Protein AF-A0A7Z9WVH0-F1 (afdb_monomer)

Sequence (92 aa):
MTLYGMTEENLRLRREFMNFTEDDVRTLSELYSWAREYGPRIVKEFYDVQFSFPETRKFMETVARKRGISLESLRNQLETTQLRYFLEIFEE

Radius of gyration: 17.32 Å; Cα contacts (8 Å, |Δi|>4): 50; chains: 1; bounding box: 40×24×40 Å

Nearest PDB structures (foldseek):
  2w31-assembly1_B  TM=8.250E-01  e=7.278E-02  Geobacter sulfurreducens
  8h17-assembly1_A  TM=9.285E-01  e=9.444E-01  Thermosynechococcus vestitus BP-1
  5ohe-assembly2_D  TM=8.832E-01  e=8.406E-01  Anaeromyxobacter sp. Fw109-5

Solvent-accessible surface area (backbone atoms only — not comparable to full-atom values): 5160 Å² total; per-residue (Å²): 136,68,94,81,54,94,40,72,68,54,50,50,53,50,31,57,74,68,70,56,47,74,68,52,48,52,53,34,37,73,41,31,68,58,44,67,69,46,34,65,57,53,39,49,54,55,48,52,59,47,56,68,37,67,68,54,33,54,50,47,44,52,53,16,55,76,70,75,46,52,54,66,59,45,47,55,53,48,43,54,51,49,37,52,58,57,48,54,68,23,68,105

Secondary structure (DSSP, 8-state):
--TT---HHHHHHHHHHTT--HHHHHHHHHTHHHHHHHHHHHHHHHHHHHHHSHHHHHHHHHHHHHHTS-HHHHHHHHHHHHHHHHHHTT--

pLDDT: mean 93.77, std 10.69, range [44.41, 98.56]

Mean predicted aligned error: 4.58 Å

Structure (mmCIF, N/CA/C/O backbone):
data_AF-A0A7Z9WVH0-F1
#
_entry.id   AF-A0A7Z9WVH0-F1
#
loop_
_atom_site.group_PDB
_atom_site.id
_atom_site.type_symbol
_atom_site.label_atom_id
_atom_site.label_alt_id
_atom_site.label_comp_id
_atom_site.label_asym_id
_atom_si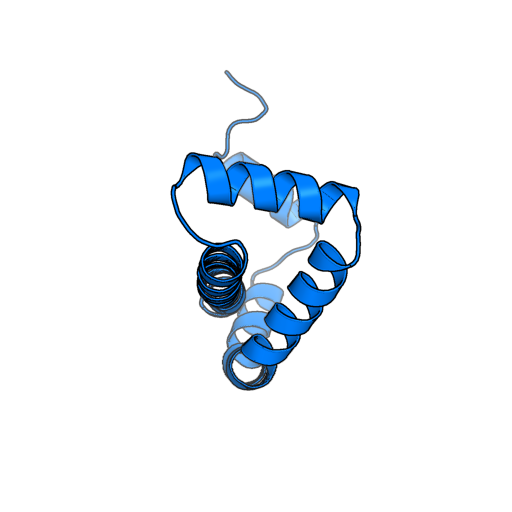te.label_entity_id
_atom_site.label_seq_id
_atom_site.pdbx_PDB_ins_code
_atom_site.Cartn_x
_atom_site.Cartn_y
_atom_site.Cartn_z
_atom_site.occupancy
_atom_site.B_iso_or_equiv
_atom_site.auth_seq_id
_atom_site.auth_comp_id
_atom_site.auth_asym_id
_atom_site.auth_atom_id
_atom_site.pdbx_PDB_model_num
ATOM 1 N N . MET A 1 1 ? 28.148 14.230 2.788 1.00 44.41 1 MET A N 1
ATOM 2 C CA . MET A 1 1 ? 27.769 13.409 1.621 1.00 44.41 1 MET A CA 1
ATOM 3 C C . MET A 1 1 ? 27.129 12.134 2.151 1.00 44.41 1 MET A C 1
ATOM 5 O O . MET A 1 1 ? 27.835 11.237 2.588 1.00 44.41 1 MET A O 1
ATOM 9 N N . THR A 1 2 ? 25.805 12.101 2.292 1.00 47.72 2 THR A N 1
ATOM 10 C CA . THR A 1 2 ? 25.102 10.922 2.815 1.00 47.72 2 THR A CA 1
ATOM 11 C C . THR A 1 2 ? 25.020 9.873 1.711 1.00 47.72 2 THR A C 1
ATOM 13 O O . THR A 1 2 ? 24.275 10.046 0.752 1.00 47.72 2 THR A O 1
ATOM 16 N N . LEU A 1 3 ? 25.762 8.771 1.861 1.00 50.66 3 LEU A N 1
ATOM 17 C CA . LEU A 1 3 ? 25.717 7.593 0.976 1.00 50.66 3 LEU A CA 1
ATOM 18 C C . LEU A 1 3 ? 24.298 7.004 0.782 1.00 50.66 3 LEU A C 1
ATOM 20 O O . LEU A 1 3 ? 24.088 6.196 -0.112 1.00 50.66 3 LEU A O 1
ATOM 24 N N . TYR A 1 4 ? 23.322 7.431 1.590 1.00 58.75 4 TYR A N 1
ATOM 25 C CA . TYR A 1 4 ? 21.928 6.979 1.580 1.00 58.75 4 TYR A CA 1
ATOM 26 C C . TYR A 1 4 ? 20.924 8.023 1.055 1.00 58.75 4 TYR A C 1
ATOM 28 O O . TYR A 1 4 ? 19.725 7.885 1.285 1.00 58.75 4 TYR A O 1
ATOM 36 N N . GLY A 1 5 ? 21.377 9.090 0.387 1.00 66.81 5 GLY A N 1
ATOM 37 C CA . GLY A 1 5 ? 20.465 10.060 -0.233 1.00 66.81 5 GLY A CA 1
ATOM 38 C C . GLY A 1 5 ? 19.684 9.454 -1.406 1.00 66.81 5 GLY A C 1
ATOM 39 O O . GLY A 1 5 ? 20.248 8.697 -2.194 1.00 66.81 5 GLY A O 1
ATOM 40 N N . MET A 1 6 ? 18.399 9.791 -1.547 1.00 78.81 6 MET A N 1
ATOM 41 C CA . MET A 1 6 ? 17.621 9.525 -2.767 1.00 78.81 6 MET A CA 1
ATOM 42 C C . MET A 1 6 ? 18.016 10.548 -3.842 1.00 78.81 6 MET A C 1
ATOM 44 O O . MET A 1 6 ? 17.325 11.539 -4.047 1.00 78.81 6 MET A O 1
ATOM 48 N N . THR A 1 7 ? 19.189 10.368 -4.449 1.00 89.12 7 THR A N 1
ATOM 49 C CA . THR A 1 7 ? 19.615 11.120 -5.640 1.00 89.12 7 THR A CA 1
ATOM 50 C C . THR A 1 7 ? 19.250 10.334 -6.894 1.00 89.12 7 THR A C 1
ATOM 52 O O . THR A 1 7 ? 19.176 9.107 -6.836 1.00 89.12 7 THR A O 1
ATOM 55 N N . GLU A 1 8 ? 19.097 11.009 -8.035 1.00 86.06 8 GLU A N 1
ATOM 56 C CA . GLU A 1 8 ? 18.845 10.335 -9.320 1.00 86.06 8 GLU A CA 1
ATOM 57 C C . GLU A 1 8 ? 19.890 9.262 -9.638 1.00 86.06 8 GLU A C 1
ATOM 59 O O . GLU A 1 8 ? 19.546 8.168 -10.073 1.00 86.06 8 GLU A O 1
ATOM 64 N N . GLU A 1 9 ? 21.161 9.523 -9.324 1.00 88.81 9 GLU A N 1
ATOM 65 C CA . GLU A 1 9 ? 22.229 8.544 -9.538 1.00 88.81 9 GLU A CA 1
ATOM 66 C C . GLU A 1 9 ? 22.078 7.307 -8.639 1.00 88.81 9 GLU A C 1
ATOM 68 O O . GLU A 1 9 ? 22.218 6.176 -9.101 1.00 88.81 9 GLU A O 1
ATOM 73 N N . ASN A 1 10 ? 21.710 7.488 -7.367 1.00 89.12 10 ASN A N 1
ATOM 74 C CA . ASN A 1 10 ? 21.451 6.358 -6.474 1.00 89.12 10 ASN A CA 1
ATOM 75 C C . ASN A 1 10 ? 20.186 5.587 -6.879 1.00 89.12 10 ASN A C 1
ATOM 77 O O . ASN A 1 10 ? 20.143 4.369 -6.714 1.00 89.12 10 ASN A O 1
ATOM 81 N N . LEU A 1 11 ? 19.158 6.267 -7.397 1.00 89.50 11 LEU A N 1
ATOM 82 C CA . LEU A 1 11 ? 17.954 5.620 -7.924 1.00 89.50 11 LEU A CA 1
ATOM 83 C C . LEU A 1 11 ? 18.269 4.812 -9.187 1.00 89.50 11 LEU A C 1
ATOM 85 O O . LEU A 1 11 ? 17.850 3.660 -9.284 1.00 89.50 11 LEU A O 1
ATOM 89 N N . ARG A 1 12 ? 19.075 5.365 -10.102 1.00 90.00 12 ARG A N 1
ATOM 90 C CA . ARG A 1 12 ? 19.562 4.671 -11.301 1.00 90.00 12 ARG A CA 1
ATOM 91 C C . ARG A 1 12 ? 20.309 3.387 -10.938 1.00 90.00 12 ARG A C 1
ATOM 93 O O . ARG A 1 12 ? 19.969 2.331 -11.459 1.00 90.00 12 ARG A O 1
ATOM 100 N N . LEU A 1 13 ? 21.256 3.456 -9.998 1.00 91.88 13 LEU A N 1
ATOM 101 C CA . LEU A 1 13 ? 22.014 2.284 -9.537 1.00 91.88 13 LEU A CA 1
ATOM 102 C C . LEU A 1 13 ? 21.124 1.220 -8.878 1.00 91.88 13 LEU A C 1
ATOM 104 O O . LEU A 1 13 ? 21.367 0.028 -9.043 1.00 91.88 13 LEU A O 1
ATOM 108 N N . ARG A 1 14 ? 20.080 1.622 -8.141 1.00 92.06 14 ARG A N 1
ATOM 109 C CA . ARG A 1 14 ? 19.115 0.676 -7.552 1.00 92.06 14 ARG A CA 1
ATOM 110 C C . ARG A 1 14 ? 18.272 -0.017 -8.617 1.00 92.06 14 ARG A C 1
ATOM 112 O O . ARG A 1 14 ? 18.056 -1.219 -8.500 1.00 92.06 14 ARG A O 1
ATOM 119 N N . ARG A 1 15 ? 17.820 0.714 -9.642 1.00 92.38 15 ARG A N 1
ATOM 120 C CA . ARG A 1 15 ? 17.110 0.126 -10.789 1.00 92.38 15 ARG A CA 1
ATOM 121 C C . ARG A 1 15 ? 17.999 -0.876 -11.521 1.00 92.38 15 ARG A C 1
ATOM 123 O O . ARG A 1 15 ? 17.582 -2.009 -11.720 1.00 92.38 15 ARG A O 1
ATOM 130 N N . GLU A 1 16 ? 19.250 -0.504 -11.793 1.00 92.50 16 GLU A N 1
ATOM 131 C CA . GLU A 1 16 ? 20.246 -1.385 -12.415 1.00 92.50 16 GLU A CA 1
ATOM 132 C C . GLU A 1 16 ? 20.494 -2.652 -11.579 1.00 92.50 16 GLU A C 1
ATOM 134 O O . GLU A 1 16 ? 20.445 -3.760 -12.106 1.00 92.50 16 GLU A O 1
ATOM 139 N N . PHE A 1 17 ? 20.663 -2.514 -10.259 1.00 94.94 17 PHE A N 1
ATOM 140 C CA . PHE A 1 17 ? 20.828 -3.651 -9.347 1.00 94.94 17 PHE A CA 1
ATOM 141 C C . PHE A 1 17 ? 19.627 -4.610 -9.348 1.00 94.94 17 PHE A C 1
ATOM 143 O O . PHE A 1 17 ? 19.809 -5.822 -9.256 1.00 94.94 17 PHE A O 1
ATOM 150 N N . MET A 1 18 ? 18.404 -4.083 -9.451 1.00 94.25 18 MET A N 1
ATOM 151 C CA . MET A 1 18 ? 17.177 -4.885 -9.536 1.00 94.25 18 MET A CA 1
ATOM 152 C C . MET A 1 18 ? 16.898 -5.410 -10.951 1.00 94.25 18 MET A C 1
ATOM 154 O O . MET A 1 18 ? 15.906 -6.110 -11.134 1.00 94.25 18 MET A O 1
ATOM 158 N N . ASN A 1 19 ? 17.740 -5.074 -11.937 1.00 95.81 19 ASN A N 1
ATOM 159 C CA . ASN A 1 19 ? 17.469 -5.278 -13.359 1.00 95.81 19 ASN A CA 1
ATOM 160 C C . ASN A 1 19 ? 16.087 -4.730 -13.773 1.00 95.81 19 ASN A C 1
ATOM 162 O O . ASN A 1 19 ? 15.383 -5.350 -14.561 1.00 95.81 19 ASN A O 1
ATOM 166 N N . PHE A 1 20 ? 15.697 -3.588 -13.196 1.00 94.81 20 PHE A N 1
ATOM 167 C CA . PHE A 1 20 ? 14.456 -2.882 -13.500 1.00 94.81 20 PHE A CA 1
ATOM 168 C C . PHE A 1 20 ? 14.710 -1.882 -14.628 1.00 94.81 20 PHE A C 1
ATOM 170 O O . PHE A 1 20 ? 15.497 -0.942 -14.480 1.00 94.81 20 PHE A O 1
ATOM 177 N N . THR A 1 21 ? 14.070 -2.118 -15.763 1.00 93.88 21 THR A N 1
ATOM 178 C CA . THR A 1 21 ? 14.304 -1.445 -17.041 1.00 93.88 21 THR A CA 1
ATOM 179 C C . THR A 1 21 ? 13.072 -0.665 -17.501 1.00 93.88 21 THR A C 1
ATOM 181 O O . THR A 1 21 ? 11.980 -0.815 -16.960 1.00 93.88 21 THR A O 1
ATOM 184 N N . GLU A 1 22 ? 13.223 0.144 -18.551 1.00 93.19 22 GLU A N 1
ATOM 185 C CA . GLU A 1 22 ? 12.095 0.831 -19.206 1.00 93.19 22 GLU A CA 1
ATOM 186 C C . GLU A 1 22 ? 11.042 -0.150 -19.761 1.00 93.19 22 GLU A C 1
ATOM 188 O O . GLU A 1 22 ? 9.862 0.184 -19.874 1.00 93.19 22 GLU A O 1
ATOM 193 N N . ASP A 1 23 ? 11.445 -1.380 -20.098 1.00 95.75 23 ASP A N 1
ATOM 194 C CA . ASP A 1 23 ? 10.518 -2.423 -20.540 1.00 95.75 23 ASP A CA 1
ATOM 195 C C . ASP A 1 23 ? 9.623 -2.909 -19.392 1.00 95.75 23 ASP A C 1
ATOM 197 O O . ASP A 1 23 ? 8.446 -3.205 -19.616 1.00 95.75 23 ASP A O 1
ATOM 201 N N . ASP A 1 24 ? 10.143 -2.932 -18.161 1.00 95.56 24 ASP A N 1
ATOM 202 C CA . ASP A 1 24 ? 9.364 -3.247 -16.962 1.00 95.56 24 ASP A CA 1
ATOM 203 C C . ASP A 1 24 ? 8.369 -2.127 -16.648 1.00 95.56 24 ASP A C 1
ATOM 205 O O . ASP A 1 24 ? 7.205 -2.417 -16.376 1.00 95.56 24 ASP A O 1
ATOM 209 N N . VAL A 1 25 ? 8.788 -0.859 -16.760 1.00 94.50 25 VAL A N 1
ATOM 210 C CA . VAL A 1 25 ? 7.894 0.306 -16.607 1.00 94.50 25 VAL A CA 1
ATOM 211 C C . VAL A 1 25 ? 6.742 0.215 -17.604 1.00 94.50 25 VAL A C 1
ATOM 213 O O . VAL A 1 25 ? 5.584 0.207 -17.200 1.00 94.50 25 VAL A O 1
ATOM 216 N N . ARG A 1 26 ? 7.040 0.012 -18.895 1.00 96.19 26 ARG A N 1
ATOM 217 C CA . ARG A 1 26 ? 6.008 -0.156 -19.930 1.00 96.19 26 ARG A CA 1
ATOM 218 C C . ARG A 1 26 ? 5.058 -1.316 -19.621 1.00 96.19 26 ARG A C 1
ATOM 220 O O . ARG A 1 26 ? 3.848 -1.176 -19.784 1.00 96.19 26 ARG A O 1
ATOM 227 N N . THR A 1 27 ? 5.597 -2.444 -19.160 1.00 96.25 27 THR A N 1
ATOM 228 C CA . THR A 1 27 ? 4.790 -3.609 -18.770 1.00 96.25 27 THR A CA 1
ATOM 229 C C . THR A 1 27 ? 3.852 -3.271 -17.608 1.00 96.25 27 THR A C 1
ATOM 231 O O . THR A 1 27 ? 2.687 -3.666 -17.623 1.00 96.25 27 THR A O 1
ATOM 234 N N . LEU A 1 28 ? 4.319 -2.516 -16.609 1.00 96.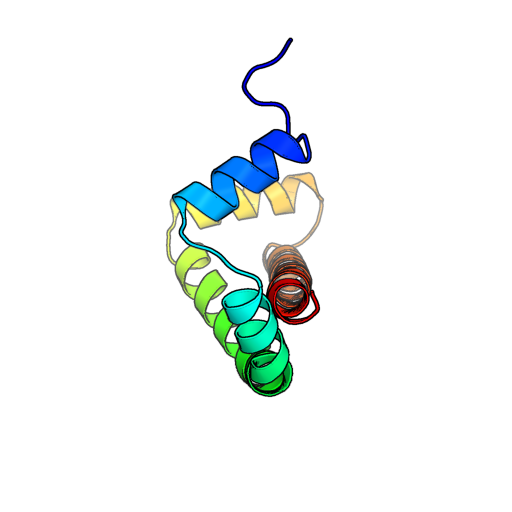81 28 LEU A N 1
ATOM 235 C CA . LEU A 1 28 ? 3.476 -2.045 -15.510 1.00 96.81 28 LEU A CA 1
ATOM 236 C C . LEU A 1 28 ? 2.374 -1.107 -16.020 1.00 96.81 28 LEU A C 1
ATOM 238 O O . LEU A 1 28 ? 1.210 -1.322 -15.685 1.00 96.81 28 LEU A O 1
ATOM 242 N N . SER A 1 29 ? 2.683 -0.145 -16.891 1.00 96.94 29 SER A N 1
ATOM 243 C CA . SER A 1 29 ? 1.668 0.764 -17.444 1.00 96.94 29 SER A CA 1
ATOM 244 C C . SER A 1 29 ? 0.577 0.009 -18.228 1.00 96.94 29 SER A C 1
ATOM 246 O O . SER A 1 29 ? -0.611 0.315 -18.109 1.00 96.94 29 SER A O 1
ATOM 248 N N . GLU A 1 30 ? 0.936 -1.046 -18.970 1.00 97.62 30 GLU A N 1
ATOM 249 C CA . GLU A 1 30 ? -0.026 -1.922 -19.666 1.00 97.62 30 GLU A CA 1
ATOM 250 C C . GLU A 1 30 ? -0.955 -2.688 -18.700 1.00 97.62 30 GLU A C 1
ATOM 252 O O . GLU A 1 30 ? -2.107 -2.987 -19.034 1.00 97.62 30 GLU A O 1
ATOM 257 N N . LEU A 1 31 ? -0.497 -2.959 -17.475 1.00 97.94 31 LEU A N 1
ATOM 258 C CA . LEU A 1 31 ? -1.261 -3.643 -16.428 1.00 97.94 31 LEU A CA 1
ATOM 259 C C . LEU A 1 31 ? -2.154 -2.707 -15.600 1.00 97.94 31 LEU A C 1
ATOM 261 O O . LEU A 1 31 ? -2.898 -3.191 -14.741 1.00 97.94 31 LEU A O 1
ATOM 265 N N . TYR A 1 32 ? -2.161 -1.398 -15.866 1.00 97.44 32 TYR A N 1
ATOM 266 C CA . TYR A 1 32 ? -2.945 -0.427 -15.094 1.00 97.44 32 TYR A CA 1
ATOM 267 C C . TYR A 1 32 ? -4.434 -0.791 -14.984 1.00 97.44 32 TYR A C 1
ATOM 269 O O . TYR A 1 32 ? -5.030 -0.709 -13.909 1.00 97.44 32 TYR A O 1
ATOM 277 N N . SER A 1 33 ? -5.047 -1.256 -16.078 1.00 97.62 33 SER A N 1
ATOM 278 C CA . SER A 1 33 ? -6.470 -1.637 -16.071 1.00 97.62 33 SER A CA 1
ATOM 279 C C . SER A 1 33 ? -6.748 -2.804 -15.119 1.00 97.62 33 SER A C 1
ATOM 281 O O . SER A 1 33 ? -7.728 -2.771 -14.373 1.00 97.62 33 SER A O 1
ATOM 283 N N . TRP A 1 34 ? -5.854 -3.796 -15.090 1.00 98.00 34 TRP A N 1
ATOM 284 C CA . TRP A 1 34 ? -5.916 -4.903 -14.138 1.00 98.00 34 TRP A CA 1
ATOM 285 C C . TRP A 1 34 ? -5.711 -4.405 -12.702 1.00 98.00 34 TRP A C 1
ATOM 287 O O . TRP A 1 34 ? -6.494 -4.742 -11.811 1.00 98.00 34 TRP A O 1
ATOM 297 N N . ALA A 1 35 ? -4.717 -3.545 -12.473 1.00 97.81 35 ALA A N 1
ATOM 298 C CA . ALA A 1 35 ? -4.445 -2.981 -11.154 1.00 97.81 35 ALA A CA 1
ATOM 299 C C . ALA A 1 35 ? -5.650 -2.192 -10.618 1.00 97.81 35 ALA A C 1
ATOM 301 O O . ALA A 1 35 ? -6.007 -2.320 -9.447 1.00 97.81 35 ALA A O 1
ATOM 302 N N . ARG A 1 36 ? -6.338 -1.436 -11.477 1.00 97.75 36 ARG A N 1
ATOM 303 C CA . ARG A 1 36 ? -7.555 -0.695 -11.125 1.00 97.75 36 ARG A CA 1
ATOM 304 C C . ARG A 1 36 ? -8.734 -1.607 -10.787 1.00 97.75 36 ARG A C 1
ATOM 306 O O . ARG A 1 36 ? -9.495 -1.291 -9.875 1.00 97.75 36 ARG A O 1
ATOM 313 N N . GLU A 1 37 ? -8.895 -2.715 -11.508 1.00 98.31 37 GLU A N 1
ATOM 314 C CA . GLU A 1 37 ? -9.970 -3.686 -11.273 1.00 98.31 37 GLU A CA 1
ATOM 315 C C . GLU A 1 37 ? -9.762 -4.467 -9.966 1.00 98.31 37 GLU A C 1
ATOM 317 O O . GLU A 1 37 ? -10.679 -4.574 -9.149 1.00 98.31 37 GLU A O 1
ATOM 322 N N . TYR A 1 38 ? -8.548 -4.972 -9.732 1.00 98.25 38 TYR A N 1
ATOM 323 C CA . TYR A 1 38 ? -8.259 -5.885 -8.620 1.00 98.25 38 TYR A CA 1
ATOM 324 C C . TYR A 1 38 ? -7.641 -5.206 -7.391 1.00 98.25 38 TYR A C 1
ATOM 326 O O . TYR A 1 38 ? -7.705 -5.756 -6.289 1.00 98.25 38 TYR A O 1
ATOM 334 N N . GLY A 1 39 ? -7.099 -3.997 -7.538 1.00 98.25 39 GLY A N 1
ATOM 335 C CA . GLY A 1 39 ? -6.443 -3.229 -6.478 1.00 98.25 39 GLY A CA 1
ATOM 336 C C . GLY A 1 39 ? -7.265 -3.095 -5.192 1.00 98.25 39 GLY A C 1
ATOM 337 O O . GLY A 1 39 ? -6.731 -3.403 -4.125 1.00 98.25 39 GLY A O 1
ATOM 338 N N . PRO A 1 40 ? -8.564 -2.723 -5.234 1.00 98.50 40 PRO A N 1
ATOM 339 C CA . PRO A 1 40 ? -9.381 -2.619 -4.022 1.00 98.50 40 PRO A CA 1
ATOM 340 C C . PRO A 1 40 ? -9.432 -3.923 -3.216 1.00 98.50 40 PRO A C 1
ATOM 342 O O . PRO A 1 40 ? -9.361 -3.904 -1.987 1.00 98.50 40 PRO A O 1
ATOM 345 N N . ARG A 1 41 ? -9.510 -5.069 -3.905 1.00 98.50 41 ARG A N 1
ATOM 346 C CA . ARG A 1 41 ? -9.512 -6.389 -3.267 1.00 98.50 41 ARG A CA 1
ATOM 347 C C . ARG A 1 41 ? -8.148 -6.716 -2.664 1.00 98.50 41 ARG A C 1
ATOM 34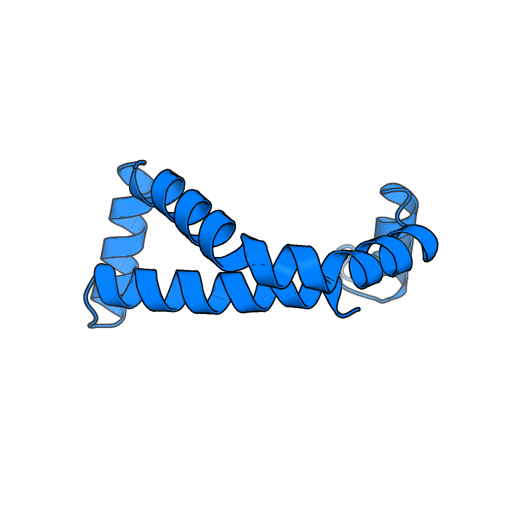9 O O . ARG A 1 41 ? -8.092 -7.128 -1.509 1.00 98.50 41 ARG A O 1
ATOM 356 N N . ILE A 1 42 ? -7.071 -6.494 -3.416 1.00 98.38 42 ILE A N 1
ATOM 357 C CA . ILE A 1 42 ? -5.693 -6.739 -2.963 1.00 98.38 42 ILE A CA 1
ATOM 358 C C . ILE A 1 42 ? -5.395 -5.927 -1.698 1.00 98.38 42 ILE A C 1
ATOM 360 O O . ILE A 1 42 ? -4.905 -6.466 -0.708 1.00 98.38 42 ILE A O 1
ATOM 364 N N . VAL A 1 43 ? -5.737 -4.638 -1.697 1.00 98.50 43 VAL A N 1
ATOM 365 C CA . VAL A 1 43 ? -5.511 -3.746 -0.554 1.00 98.50 43 VAL A CA 1
ATOM 366 C C . VAL A 1 43 ? -6.324 -4.169 0.665 1.00 98.50 43 VAL A C 1
ATOM 368 O O . VAL A 1 43 ? -5.805 -4.163 1.783 1.00 98.50 43 VAL A O 1
ATOM 371 N N . LYS A 1 44 ? -7.579 -4.583 0.464 1.00 98.44 44 LYS A N 1
ATOM 372 C CA . LYS A 1 44 ? -8.399 -5.113 1.551 1.00 98.44 44 LYS A CA 1
ATOM 373 C C . LYS A 1 44 ? -7.767 -6.362 2.171 1.00 98.44 44 LYS A C 1
ATOM 375 O O . LYS A 1 44 ? -7.631 -6.423 3.392 1.00 98.44 44 LYS A O 1
ATOM 380 N N . GLU A 1 45 ? -7.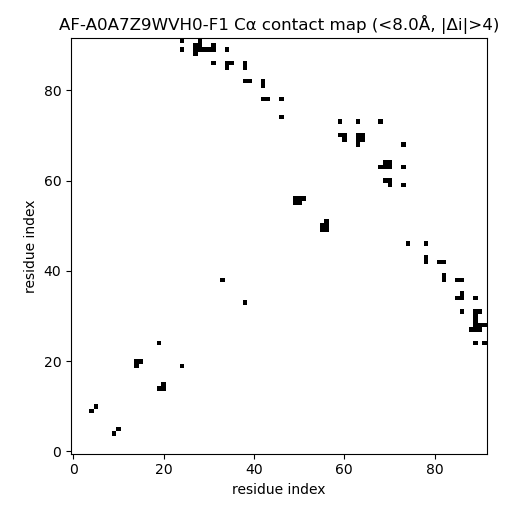374 -7.334 1.349 1.00 98.50 45 GLU A N 1
ATOM 381 C CA . GLU A 1 45 ? -6.752 -8.583 1.809 1.00 98.50 45 GLU A CA 1
ATOM 382 C C . GLU A 1 45 ? -5.413 -8.310 2.521 1.00 98.50 45 GLU A C 1
ATOM 384 O O . GLU A 1 45 ? -5.136 -8.883 3.575 1.00 98.50 45 GLU A O 1
ATOM 389 N N . PHE A 1 46 ? -4.625 -7.355 2.019 1.00 98.06 46 PHE A N 1
ATOM 390 C CA . PHE A 1 46 ? -3.392 -6.892 2.657 1.00 98.06 46 PHE A CA 1
ATOM 391 C C . PHE A 1 46 ? -3.630 -6.373 4.083 1.00 98.06 46 PHE A C 1
ATOM 393 O O . PHE A 1 46 ? -2.928 -6.775 5.016 1.00 98.06 46 PHE A O 1
ATOM 400 N N . TYR A 1 47 ? -4.642 -5.523 4.289 1.00 98.25 47 TYR A N 1
ATOM 401 C CA . TYR A 1 47 ? -4.969 -5.031 5.629 1.00 98.25 47 TYR A CA 1
ATOM 402 C C . TYR A 1 47 ? -5.696 -6.057 6.498 1.00 98.25 47 TYR A C 1
ATOM 404 O O . TYR A 1 47 ? -5.512 -6.029 7.714 1.00 98.25 47 TYR A O 1
ATOM 412 N N . ASP A 1 48 ? -6.452 -6.997 5.926 1.00 98.38 48 ASP A N 1
ATOM 413 C CA . ASP A 1 48 ? -7.008 -8.122 6.685 1.00 98.38 48 ASP A CA 1
ATOM 414 C C . ASP A 1 48 ? -5.889 -8.929 7.368 1.00 98.38 48 ASP A C 1
ATOM 416 O O . ASP A 1 48 ? -5.969 -9.176 8.574 1.00 98.38 48 ASP A O 1
ATOM 420 N N . VAL A 1 49 ? -4.804 -9.242 6.648 1.00 97.88 49 VAL A N 1
ATOM 421 C CA . VAL A 1 49 ? -3.634 -9.951 7.204 1.00 97.88 49 VAL A CA 1
ATOM 422 C C . VAL A 1 49 ? -2.911 -9.122 8.270 1.00 97.88 49 VAL A C 1
ATOM 424 O O . VAL A 1 49 ? -2.529 -9.638 9.323 1.00 97.88 49 VAL A O 1
ATOM 427 N N . GLN A 1 50 ? -2.727 -7.819 8.049 1.00 97.38 50 GLN A N 1
ATOM 428 C CA . GLN A 1 50 ? -2.075 -6.972 9.053 1.00 97.38 50 GLN A CA 1
ATOM 429 C C . GLN A 1 50 ? -2.892 -6.863 10.342 1.00 97.38 50 GLN A C 1
ATOM 431 O O . GLN A 1 50 ? -2.337 -6.948 11.437 1.00 97.38 50 GLN A O 1
ATOM 436 N N . PHE A 1 51 ? -4.210 -6.688 10.224 1.00 97.19 51 PHE A N 1
ATOM 437 C CA . PHE A 1 51 ? -5.105 -6.553 11.373 1.00 97.19 51 PHE A CA 1
ATOM 438 C C . PHE A 1 51 ? -5.385 -7.888 12.072 1.00 97.19 51 PHE A C 1
ATOM 440 O O . PHE A 1 51 ? -5.839 -7.872 13.221 1.00 97.19 51 PHE A O 1
ATOM 447 N N . SER A 1 52 ? -5.106 -9.029 11.428 1.00 97.69 52 SER A N 1
ATOM 448 C CA . SER A 1 52 ? -5.169 -10.338 12.084 1.00 97.69 52 SER A CA 1
ATOM 449 C C . SER A 1 52 ? -3.996 -10.585 13.034 1.00 97.69 52 SER A C 1
ATOM 451 O O . SER A 1 52 ? -4.125 -11.407 13.938 1.00 97.69 52 SER A O 1
ATOM 453 N N . PHE A 1 53 ? -2.870 -9.877 12.874 1.00 97.75 53 PHE A N 1
ATOM 454 C CA . PHE A 1 53 ? -1.748 -9.949 13.813 1.00 97.75 53 PHE A CA 1
ATOM 455 C C . PHE A 1 53 ? -2.011 -9.062 15.044 1.00 97.75 53 PHE A C 1
ATOM 457 O O . PHE A 1 53 ? -2.115 -7.838 14.894 1.00 97.75 53 PHE A O 1
ATOM 464 N N . PRO A 1 54 ? -2.084 -9.628 16.268 1.00 97.62 54 PRO A N 1
ATOM 465 C CA . PRO A 1 54 ? -2.468 -8.870 17.464 1.00 97.62 54 PRO A CA 1
ATOM 466 C C . PRO A 1 54 ? -1.578 -7.648 17.734 1.00 97.62 54 PRO A C 1
ATOM 468 O O . PRO A 1 54 ? -2.072 -6.572 18.079 1.00 97.62 54 PRO A O 1
ATOM 471 N N . GLU A 1 55 ? -0.276 -7.774 17.482 1.00 98.00 55 GLU A N 1
ATOM 472 C CA . GLU A 1 55 ? 0.703 -6.741 17.837 1.00 98.00 55 GLU A CA 1
ATOM 473 C C . GLU A 1 55 ? 0.616 -5.549 16.883 1.00 98.00 55 GLU A C 1
ATOM 475 O O . GLU A 1 55 ? 0.618 -4.390 17.311 1.00 98.00 55 GLU A O 1
ATOM 480 N N . THR A 1 56 ? 0.436 -5.833 15.592 1.00 97.81 56 THR A N 1
ATOM 481 C CA . THR A 1 56 ? 0.163 -4.826 14.563 1.00 97.81 56 THR A CA 1
ATOM 482 C C . THR A 1 56 ? -1.163 -4.127 14.833 1.00 97.81 56 THR A C 1
ATOM 484 O O . THR A 1 56 ? -1.237 -2.897 14.796 1.00 97.81 56 THR A O 1
ATOM 487 N N . ARG A 1 57 ? -2.209 -4.881 15.191 1.00 98.06 57 ARG A N 1
ATOM 488 C CA . ARG A 1 57 ? -3.509 -4.309 15.549 1.00 98.06 57 ARG A CA 1
ATOM 489 C C . ARG A 1 57 ? -3.406 -3.362 16.746 1.00 98.06 57 ARG A C 1
ATOM 491 O O . ARG A 1 57 ? -3.904 -2.241 16.672 1.00 98.06 57 ARG A O 1
ATOM 498 N N . LYS A 1 58 ? -2.703 -3.755 17.812 1.00 98.38 58 LYS A N 1
ATOM 499 C CA . LYS A 1 58 ? -2.485 -2.920 19.007 1.00 98.38 58 LYS A CA 1
ATOM 500 C C . LYS A 1 58 ? -1.723 -1.629 18.690 1.00 98.38 58 LYS A C 1
ATOM 502 O O . LYS A 1 58 ? -2.007 -0.566 19.261 1.00 98.38 58 LYS A O 1
ATOM 507 N N . PHE A 1 59 ? -0.756 -1.700 17.775 1.00 98.38 59 PHE A N 1
ATOM 508 C CA . PHE A 1 59 ? -0.080 -0.516 17.253 1.00 98.38 59 PHE A CA 1
ATOM 509 C C . PHE A 1 59 ? -1.068 0.413 16.530 1.00 98.38 59 PHE A C 1
ATOM 511 O O . PHE A 1 59 ? -1.152 1.593 16.881 1.00 98.38 59 PHE A O 1
ATOM 518 N N . MET A 1 60 ? -1.873 -0.113 15.603 1.00 98.31 60 MET A N 1
ATOM 519 C CA . MET A 1 60 ? -2.878 0.669 14.870 1.00 98.31 60 MET A CA 1
ATOM 520 C C . MET A 1 60 ? -3.934 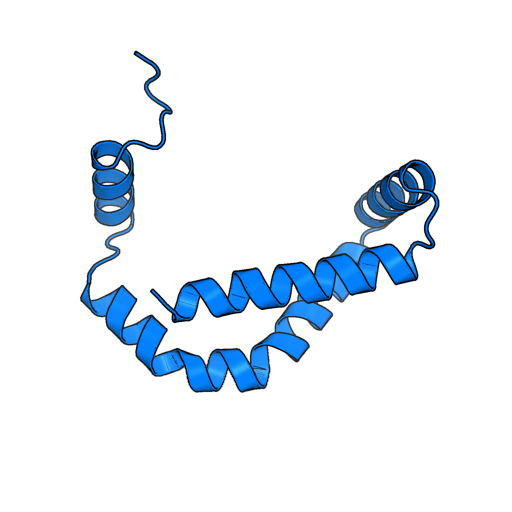1.282 15.804 1.00 98.31 60 MET A C 1
ATOM 522 O O . MET A 1 60 ? -4.275 2.452 15.656 1.00 98.31 60 MET A O 1
ATOM 526 N N . GLU A 1 61 ? -4.386 0.560 16.832 1.00 98.44 61 GLU A N 1
ATOM 527 C CA . GLU A 1 61 ? -5.280 1.083 17.879 1.00 98.44 61 GLU A CA 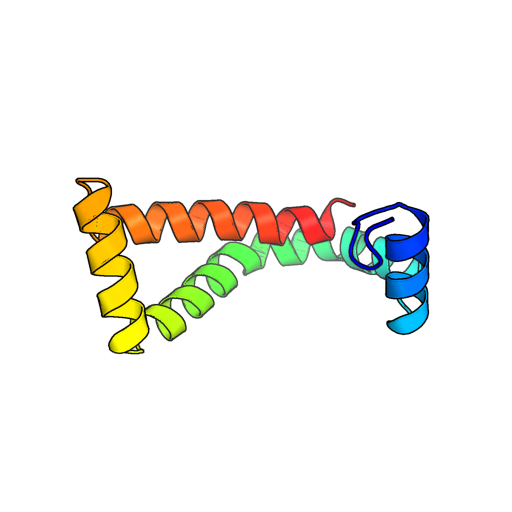1
ATOM 528 C C . GLU A 1 61 ? -4.657 2.264 18.631 1.00 98.44 61 GLU A C 1
ATOM 530 O O . GLU A 1 61 ? -5.319 3.265 18.913 1.00 98.44 61 GLU A O 1
ATOM 535 N N . THR A 1 62 ? -3.357 2.187 18.922 1.00 98.50 62 THR A N 1
ATOM 536 C CA . THR A 1 62 ? -2.623 3.292 19.547 1.00 98.50 62 THR A CA 1
ATOM 537 C C . THR A 1 62 ? -2.525 4.502 18.620 1.00 98.50 62 THR A C 1
ATOM 539 O O . THR A 1 62 ? -2.678 5.633 19.087 1.00 98.50 62 THR A O 1
ATOM 542 N N . VAL A 1 63 ? -2.309 4.293 17.319 1.00 98.25 63 VAL A N 1
ATOM 543 C CA . VAL A 1 63 ? -2.307 5.371 16.318 1.00 98.25 63 VAL A CA 1
ATOM 544 C C . VAL A 1 63 ? -3.693 6.010 16.201 1.00 98.25 63 VAL A C 1
ATOM 546 O O . VAL A 1 63 ? -3.793 7.236 16.255 1.00 98.25 63 VAL A O 1
ATOM 549 N N . ALA A 1 64 ? -4.756 5.207 16.110 1.00 98.50 64 ALA A N 1
ATOM 550 C CA . ALA A 1 64 ? -6.138 5.681 16.029 1.00 98.50 64 ALA A CA 1
ATOM 551 C C . ALA A 1 64 ? -6.506 6.528 17.258 1.00 98.50 64 ALA A C 1
ATOM 553 O O . ALA A 1 64 ? -6.968 7.661 17.116 1.00 98.50 64 ALA A O 1
ATOM 554 N N . ARG A 1 65 ? -6.167 6.042 18.463 1.00 98.50 65 ARG A N 1
ATOM 555 C CA . ARG A 1 65 ? -6.357 6.776 19.723 1.00 98.50 65 ARG A CA 1
ATOM 556 C C . ARG A 1 65 ? -5.614 8.111 19.735 1.00 98.50 65 ARG A C 1
ATOM 558 O O . ARG A 1 65 ? -6.200 9.116 20.116 1.00 98.50 65 ARG A O 1
ATOM 565 N N . LYS A 1 66 ? -4.346 8.147 19.300 1.00 98.38 66 LYS A N 1
ATOM 566 C CA . LYS A 1 66 ? -3.565 9.399 19.215 1.00 98.38 66 LYS A CA 1
ATOM 567 C C . LYS A 1 66 ? -4.176 10.413 18.244 1.00 98.38 66 LYS A C 1
ATOM 569 O O . LYS A 1 66 ? -4.020 11.609 18.455 1.00 98.38 66 LYS A O 1
ATOM 574 N N . ARG A 1 67 ? -4.854 9.942 17.194 1.00 97.69 67 ARG A N 1
ATOM 575 C CA . ARG A 1 67 ? -5.547 10.774 16.198 1.00 97.69 67 ARG A CA 1
ATOM 576 C C . ARG A 1 67 ? -6.994 11.113 16.579 1.00 97.69 67 ARG A C 1
ATOM 578 O O . ARG A 1 67 ? -7.629 11.865 15.851 1.00 97.69 67 ARG A O 1
ATOM 585 N N . GLY A 1 68 ? -7.517 10.569 17.680 1.00 98.25 68 GLY A N 1
ATOM 586 C CA . GLY A 1 68 ? -8.900 10.791 18.110 1.00 98.25 68 GLY A CA 1
ATOM 587 C C . GLY A 1 68 ? -9.956 10.158 17.195 1.00 98.25 68 GLY A C 1
ATOM 588 O O . GLY A 1 68 ? -11.079 10.648 17.147 1.00 98.25 68 GLY A O 1
ATOM 589 N N . ILE A 1 69 ? -9.613 9.094 16.461 1.00 98.56 69 ILE A N 1
ATOM 590 C CA . ILE A 1 69 ? -10.523 8.396 15.535 1.00 98.56 69 ILE A CA 1
ATOM 591 C C . ILE A 1 69 ? -10.708 6.929 15.933 1.00 98.56 69 ILE A C 1
ATOM 593 O O . ILE A 1 69 ? -9.914 6.370 16.692 1.00 98.56 69 ILE A O 1
ATOM 597 N N . SER A 1 70 ? -11.752 6.285 15.405 1.00 98.50 70 SER A N 1
ATOM 598 C CA . SER A 1 70 ? -11.945 4.843 15.574 1.00 98.50 70 SER A CA 1
ATOM 599 C C . SER A 1 70 ? -10.900 4.041 14.788 1.00 98.50 70 SER A C 1
ATOM 601 O O . SER A 1 70 ? -10.358 4.505 13.781 1.00 98.50 70 SER A O 1
ATOM 603 N N . LEU A 1 71 ? -10.643 2.804 15.227 1.00 98.12 71 LEU A N 1
ATOM 604 C CA . LEU A 1 71 ? -9.766 1.873 14.510 1.00 98.12 71 LEU A CA 1
ATOM 605 C C . LEU A 1 71 ? -10.273 1.594 13.084 1.00 98.12 71 LEU A C 1
ATOM 607 O O . LEU A 1 71 ? -9.478 1.502 12.155 1.00 98.12 71 LEU A O 1
ATOM 611 N N . GLU A 1 72 ? -11.591 1.501 12.910 1.00 98.06 72 GLU A N 1
ATOM 612 C CA . GLU A 1 72 ? -12.237 1.317 11.608 1.00 98.06 72 GLU A CA 1
ATOM 613 C C . GLU A 1 72 ? -12.019 2.521 10.681 1.00 98.06 72 GLU A C 1
ATOM 615 O O . GLU A 1 72 ? -11.648 2.352 9.524 1.00 98.06 72 GLU A O 1
ATOM 620 N N . SER A 1 73 ? -12.156 3.747 11.198 1.00 98.44 73 SER A N 1
ATOM 621 C CA . SER A 1 73 ? -11.886 4.962 10.422 1.00 98.44 73 SER A CA 1
ATOM 622 C C . SER A 1 73 ? -10.418 5.042 9.996 1.00 98.44 73 SER A C 1
ATOM 624 O O . SER A 1 73 ? -10.124 5.330 8.835 1.00 98.44 73 SER A O 1
ATOM 626 N N . LEU A 1 74 ? -9.488 4.699 10.900 1.00 98.50 74 LEU A N 1
ATOM 627 C CA . LEU A 1 74 ? -8.071 4.583 10.553 1.00 98.50 74 LEU A CA 1
ATOM 628 C C . LEU A 1 74 ? -7.859 3.552 9.437 1.00 98.50 74 LEU A C 1
ATOM 630 O O . LEU A 1 74 ? -7.154 3.842 8.474 1.00 98.50 74 LEU A O 1
ATOM 634 N N . ARG A 1 75 ? -8.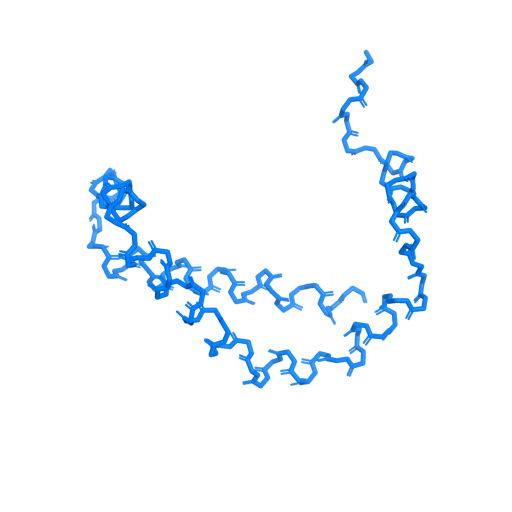477 2.371 9.547 1.00 98.31 75 ARG A N 1
ATOM 635 C CA . ARG A 1 75 ? -8.374 1.310 8.539 1.00 98.31 75 ARG A CA 1
ATOM 636 C C . ARG A 1 75 ? -8.860 1.779 7.167 1.00 98.31 75 ARG A C 1
ATOM 638 O O . ARG A 1 75 ? -8.131 1.618 6.197 1.00 98.31 75 ARG A O 1
ATOM 645 N N . ASN A 1 76 ? -10.021 2.424 7.089 1.00 98.25 76 ASN A N 1
ATOM 646 C CA . ASN A 1 76 ? -10.561 2.928 5.822 1.00 98.25 76 ASN A CA 1
ATOM 647 C C . ASN A 1 76 ? -9.630 3.967 5.170 1.00 98.25 76 ASN A C 1
ATOM 649 O O . ASN A 1 76 ? -9.426 3.956 3.955 1.00 98.25 76 ASN A O 1
ATOM 653 N N . GLN A 1 77 ? -9.023 4.850 5.972 1.00 98.19 77 GLN A N 1
ATOM 654 C CA . GLN A 1 77 ? -8.047 5.831 5.480 1.00 98.19 77 GLN A CA 1
ATOM 655 C C . GLN A 1 77 ? -6.770 5.163 4.960 1.00 98.19 77 GLN A C 1
ATOM 657 O O . GLN A 1 77 ? -6.235 5.575 3.928 1.00 98.19 77 GLN A O 1
ATOM 662 N N . LEU A 1 78 ? -6.288 4.147 5.677 1.00 98.25 78 LEU A N 1
ATOM 663 C CA . LEU A 1 78 ? -5.126 3.352 5.298 1.00 98.25 78 LEU A CA 1
ATOM 664 C C . LEU A 1 78 ? -5.372 2.602 3.984 1.00 98.25 78 LEU A C 1
ATOM 666 O O . LEU A 1 78 ? -4.580 2.753 3.061 1.00 98.25 78 LEU A O 1
ATOM 670 N N . GLU A 1 79 ? -6.494 1.892 3.85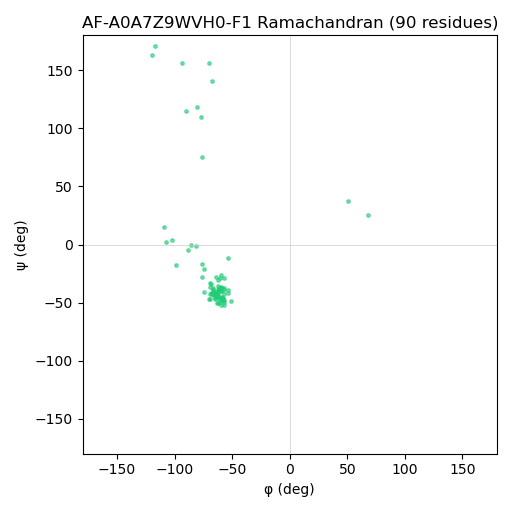7 1.00 98.56 79 GLU A N 1
ATOM 671 C CA . GLU A 1 79 ? -6.883 1.195 2.623 1.00 98.56 79 GLU A CA 1
ATOM 672 C C . GLU A 1 79 ? -7.011 2.171 1.442 1.00 98.56 79 GLU A C 1
ATOM 674 O O . GLU A 1 79 ? -6.434 1.944 0.383 1.00 98.56 79 GLU A O 1
ATOM 679 N N . THR A 1 80 ? -7.669 3.318 1.631 1.00 98.44 80 THR A N 1
ATOM 680 C CA . THR A 1 80 ? -7.790 4.345 0.576 1.00 98.44 80 THR A CA 1
ATOM 681 C C . THR A 1 80 ? -6.423 4.868 0.130 1.00 98.44 80 THR A C 1
ATOM 683 O O . THR A 1 80 ? -6.148 5.001 -1.061 1.00 98.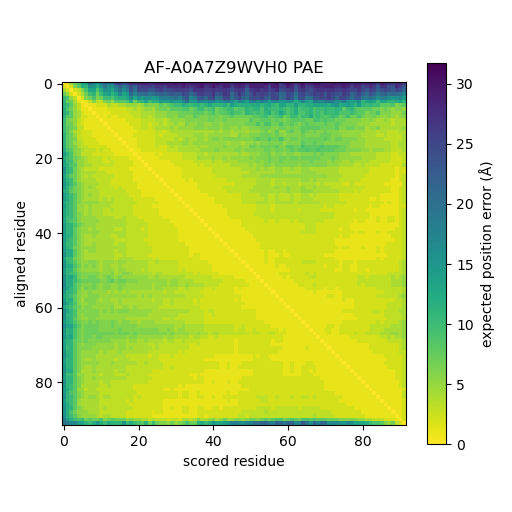44 80 THR A O 1
ATOM 686 N N . THR A 1 81 ? -5.547 5.163 1.092 1.00 98.19 81 THR A N 1
ATOM 687 C CA . THR A 1 81 ? -4.204 5.689 0.818 1.00 98.19 81 THR A CA 1
ATOM 688 C C . THR A 1 81 ? -3.330 4.643 0.131 1.00 98.19 81 THR A C 1
ATOM 690 O O . THR A 1 81 ? -2.639 4.961 -0.832 1.00 98.19 81 THR A O 1
ATOM 693 N N . GLN A 1 82 ? -3.392 3.395 0.591 1.00 98.38 82 GLN A N 1
ATOM 694 C CA . GLN A 1 82 ? -2.646 2.282 0.018 1.00 98.38 82 GLN A CA 1
ATOM 695 C C . GLN A 1 82 ? -3.117 1.947 -1.395 1.00 98.38 82 GLN A C 1
ATOM 697 O O . GLN A 1 82 ? -2.280 1.634 -2.232 1.00 98.38 82 GLN A O 1
ATOM 702 N N . LEU A 1 83 ? -4.421 2.038 -1.679 1.00 98.56 83 LEU A N 1
ATOM 703 C CA . LEU A 1 83 ? -4.942 1.855 -3.033 1.00 98.56 83 LEU A CA 1
ATOM 704 C C . LEU A 1 83 ? -4.388 2.909 -3.984 1.00 98.56 83 LEU A C 1
ATOM 706 O O . LEU A 1 83 ? -3.944 2.554 -5.067 1.00 98.56 83 LEU A O 1
ATOM 710 N N . ARG A 1 84 ? -4.353 4.180 -3.571 1.00 98.12 84 ARG A N 1
ATOM 711 C CA . ARG A 1 84 ? -3.743 5.232 -4.388 1.00 98.12 84 ARG A CA 1
ATOM 712 C C . ARG A 1 84 ? -2.267 4.934 -4.666 1.00 98.12 84 ARG A C 1
ATOM 714 O O . ARG A 1 84 ? -1.891 4.876 -5.826 1.00 98.12 84 ARG A O 1
ATOM 721 N N . TYR A 1 85 ? -1.472 4.657 -3.629 1.00 97.38 85 TYR A N 1
ATOM 722 C CA . TYR A 1 85 ? -0.055 4.315 -3.809 1.00 97.38 85 TYR A CA 1
ATOM 723 C C . TYR A 1 85 ? 0.155 3.067 -4.669 1.00 97.38 85 TYR A C 1
ATOM 725 O O . TYR A 1 85 ? 1.106 3.000 -5.434 1.00 97.38 85 TYR A O 1
ATOM 733 N N . PHE A 1 86 ? -0.719 2.069 -4.539 1.00 97.44 86 PHE A N 1
ATOM 734 C CA . PHE A 1 86 ? -0.657 0.867 -5.360 1.00 97.44 86 PHE A CA 1
ATOM 735 C C . PHE A 1 86 ? -0.907 1.183 -6.834 1.00 97.44 86 PHE A C 1
ATOM 737 O O . PHE A 1 86 ? -0.181 0.670 -7.671 1.00 97.44 86 PHE A O 1
ATOM 744 N N . LEU A 1 87 ? -1.898 2.021 -7.151 1.00 97.88 87 LEU A N 1
ATOM 745 C CA . LEU A 1 87 ? -2.201 2.399 -8.533 1.00 97.88 87 LEU A CA 1
ATOM 746 C C . LEU A 1 87 ? -1.113 3.284 -9.148 1.00 97.88 87 LEU A C 1
ATOM 748 O O . LEU A 1 87 ? -0.788 3.077 -10.311 1.00 97.88 87 LEU A O 1
ATOM 752 N N . GLU A 1 88 ? -0.505 4.183 -8.368 1.00 96.94 88 GLU A N 1
ATOM 753 C CA . GLU A 1 88 ? 0.605 5.043 -8.814 1.00 96.94 88 GLU A CA 1
ATOM 754 C C . GLU A 1 88 ? 1.802 4.233 -9.356 1.00 96.94 88 GLU A C 1
ATOM 756 O O . GLU A 1 88 ? 2.474 4.693 -10.270 1.00 96.94 88 GLU A O 1
ATOM 761 N N . ILE A 1 89 ? 2.028 2.996 -8.882 1.00 95.31 89 ILE A N 1
ATOM 762 C CA . ILE A 1 89 ? 3.075 2.090 -9.411 1.00 95.31 89 ILE A CA 1
ATOM 763 C C . ILE A 1 89 ? 2.863 1.766 -10.901 1.00 95.31 89 ILE A C 1
ATOM 765 O O . ILE A 1 89 ? 3.820 1.476 -11.614 1.00 95.31 89 ILE A O 1
ATOM 769 N N . PHE A 1 90 ? 1.614 1.781 -11.365 1.00 96.50 90 PHE A N 1
ATOM 770 C CA . PHE A 1 90 ? 1.225 1.429 -12.733 1.00 96.50 90 PHE A CA 1
ATOM 771 C C . PHE A 1 90 ? 0.945 2.674 -13.596 1.00 96.50 90 PHE A C 1
ATOM 773 O O . PHE A 1 90 ? 0.489 2.531 -14.727 1.00 96.50 90 PHE A O 1
ATOM 780 N N . GLU A 1 91 ? 1.156 3.884 -13.066 1.00 89.06 91 GLU A N 1
ATOM 781 C CA . GLU A 1 91 ? 0.934 5.160 -13.769 1.00 89.06 91 GLU A CA 1
ATOM 782 C C . GLU A 1 91 ? 2.244 5.872 -14.165 1.00 89.06 91 GLU A C 1
ATOM 784 O O . GLU A 1 91 ? 2.164 6.974 -14.709 1.00 89.06 91 GLU A O 1
ATOM 789 N N . GLU A 1 92 ? 3.419 5.276 -13.899 1.00 70.19 92 GLU A N 1
ATOM 790 C CA . GLU A 1 92 ? 4.729 5.845 -14.287 1.00 70.19 92 GLU A CA 1
ATOM 791 C C . GLU A 1 92 ? 4.906 6.015 -15.806 1.00 70.19 92 GLU A C 1
ATOM 793 O O . GLU A 1 92 ? 4.435 5.147 -16.586 1.00 70.19 92 GLU A O 1
#

Foldseek 3Di:
DPPPDPDPVVVVVVCVVVVNDVVNLVVLLVCLVVLVVCVLVVLVVVVVVQCVDPVSVVVLCVVCVVVVHDSVVSSVVSSVVVSVVSSVSNVD